Protein AF-A0A1X7SGN8-F1 (afdb_monomer_lite)

InterPro domains:
  IPR001263 Phosphoinositide 3-kinase, accessory (PIK) domain [PF00613] (1-51)
  IPR001263 Phosphoinositide 3-kinase, accessory (PIK) domain [PS51545] (1-53)
  IPR016024 Armadillo-type fold [SSF48371] (1-51)
  IPR042236 Phosphoinositide 3-kinase, accessory (PIK) domain superfamily [G3DSA:1.25.40.70] (1-53)

Radius of gyration: 10.56 Å; chains: 1; bounding box: 20×23×25 Å

Fold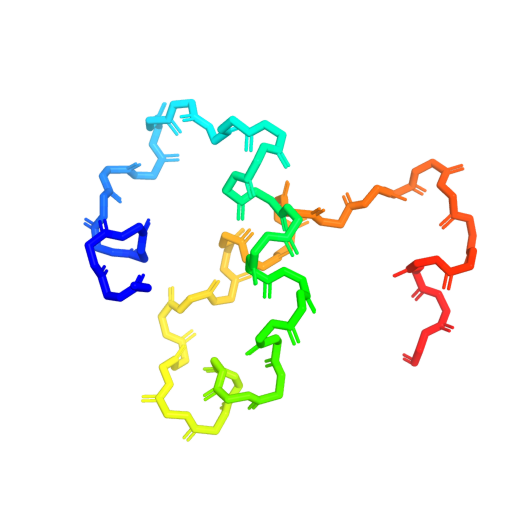seek 3Di:
DVCLLVPDLPDDQDLVNLVVCLVCVVVCVVPPPSSVSVPVVSFPPVDVVRVPD

pLDDT: mean 78.67, std 7.6, range [49.53, 87.19]

Secondary structure (DSSP, 8-state):
-HHHHHS-TTS---HHHHHHHHHTHHHHHHH-GGGHHHHHHHS-TT-HHHH--

Organism: Amphimedon queenslandica (NCBI:txid400682)

Structure (mmCIF, N/CA/C/O backbone):
data_AF-A0A1X7SGN8-F1
#
_entry.id   AF-A0A1X7SGN8-F1
#
loop_
_atom_site.group_PDB
_atom_site.id
_atom_site.type_symbol
_atom_site.label_atom_id
_atom_site.label_alt_id
_atom_site.label_comp_id
_atom_site.label_asym_id
_atom_site.label_entity_id
_atom_site.label_seq_id
_atom_site.pdbx_PDB_ins_code
_atom_site.Cartn_x
_atom_site.Cartn_y
_atom_site.Cartn_z
_atom_site.occupancy
_atom_site.B_iso_or_equiv
_atom_site.auth_seq_id
_atom_site.auth_comp_id
_atom_site.auth_asym_id
_atom_site.auth_atom_id
_atom_site.pdbx_PDB_model_num
ATOM 1 N N . LEU A 1 1 ? 1.540 -1.747 9.416 1.00 72.50 1 LEU A N 1
ATOM 2 C CA . LEU A 1 1 ? 0.987 -2.395 8.200 1.00 72.50 1 LEU A CA 1
ATOM 3 C C . LEU A 1 1 ? -0.531 -2.295 8.181 1.00 72.50 1 LEU A C 1
ATOM 5 O O . LEU A 1 1 ? -1.031 -1.826 7.172 1.00 72.50 1 LEU A O 1
ATOM 9 N N . ASN A 1 2 ? -1.231 -2.617 9.279 1.00 74.38 2 ASN A N 1
ATOM 10 C CA . ASN A 1 2 ? -2.684 -2.398 9.392 1.00 74.38 2 ASN A CA 1
ATOM 11 C C . ASN A 1 2 ? -3.100 -0.962 9.070 1.00 74.38 2 ASN A C 1
ATOM 13 O O . ASN A 1 2 ? -3.887 -0.788 8.156 1.00 74.38 2 ASN A O 1
ATOM 17 N N . ASP A 1 3 ? -2.462 0.054 9.653 1.00 78.25 3 ASP A N 1
ATOM 18 C CA . ASP A 1 3 ? -2.798 1.456 9.345 1.00 78.25 3 ASP A CA 1
ATOM 19 C C . ASP A 1 3 ? -2.640 1.803 7.857 1.00 78.25 3 ASP A C 1
ATOM 21 O O . ASP A 1 3 ? -3.421 2.565 7.294 1.00 78.25 3 ASP A O 1
ATOM 25 N N . ILE A 1 4 ? -1.641 1.211 7.188 1.00 76.44 4 ILE A N 1
ATOM 26 C CA . ILE A 1 4 ? -1.423 1.395 5.748 1.00 76.44 4 ILE A CA 1
ATOM 27 C C . ILE A 1 4 ? -2.504 0.663 4.962 1.00 76.44 4 ILE A C 1
ATOM 29 O O . ILE A 1 4 ? -2.935 1.197 3.950 1.00 76.44 4 ILE A O 1
ATOM 33 N N . VAL A 1 5 ? -2.950 -0.517 5.405 1.00 75.88 5 VAL A N 1
ATOM 34 C CA . VAL A 1 5 ? -3.979 -1.356 4.767 1.00 75.88 5 VAL A CA 1
ATOM 35 C C . VAL A 1 5 ? -5.396 -0.817 4.984 1.00 75.88 5 VAL A C 1
ATOM 37 O O . VAL A 1 5 ? -6.193 -0.848 4.052 1.00 75.88 5 VAL A O 1
ATOM 40 N N . GLU A 1 6 ? -5.679 -0.225 6.137 1.00 80.38 6 GLU A N 1
ATOM 41 C CA . GLU A 1 6 ? -6.973 0.367 6.505 1.00 80.38 6 GLU A CA 1
ATOM 42 C C . GLU A 1 6 ? -7.128 1.815 6.031 1.00 80.38 6 GLU A C 1
ATOM 44 O O . GLU A 1 6 ? -8.237 2.342 5.996 1.00 80.38 6 GLU A O 1
ATOM 49 N N . ARG A 1 7 ? -6.029 2.457 5.611 1.00 81.81 7 ARG A N 1
ATOM 50 C CA . ARG A 1 7 ? -6.055 3.799 5.013 1.00 81.81 7 ARG A CA 1
ATOM 51 C C . ARG A 1 7 ? -7.049 3.884 3.848 1.00 81.81 7 ARG A C 1
ATOM 53 O O . ARG A 1 7 ? -7.243 2.905 3.130 1.00 81.81 7 ARG A O 1
ATOM 60 N N . ASP A 1 8 ? -7.608 5.060 3.600 1.00 78.88 8 ASP A N 1
ATOM 61 C CA . ASP A 1 8 ? -8.527 5.258 2.477 1.00 78.88 8 ASP A CA 1
ATOM 62 C C . ASP A 1 8 ? -7.933 4.738 1.136 1.00 78.88 8 ASP A C 1
ATOM 64 O O . ASP A 1 8 ? -6.743 4.961 0.882 1.00 78.88 8 ASP A O 1
ATOM 68 N N . PRO A 1 9 ? -8.698 4.023 0.285 1.00 74.50 9 PRO A N 1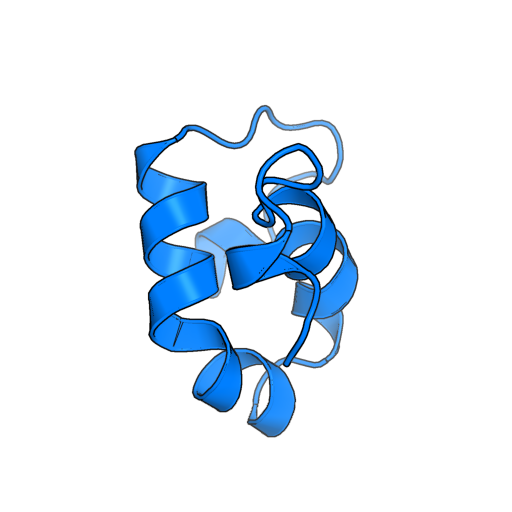
ATOM 69 C CA . PRO A 1 9 ? -8.204 3.473 -0.983 1.00 74.50 9 PRO A CA 1
ATOM 70 C C . PRO A 1 9 ? -7.702 4.526 -1.980 1.00 74.50 9 PRO A C 1
ATOM 72 O O . PRO A 1 9 ? -6.881 4.205 -2.838 1.00 74.50 9 PRO A O 1
ATOM 75 N N . LEU A 1 10 ? -8.190 5.765 -1.877 1.00 78.50 10 LEU A N 1
ATOM 76 C CA . LEU A 1 10 ? -7.782 6.904 -2.700 1.00 78.50 10 LEU A CA 1
ATOM 77 C C . LEU A 1 10 ? -6.566 7.629 -2.114 1.00 78.50 10 LEU A C 1
ATOM 79 O O . LEU A 1 10 ? -6.012 8.521 -2.760 1.00 78.50 10 LEU A O 1
ATOM 83 N N . ALA A 1 11 ? -6.130 7.269 -0.902 1.00 80.62 11 ALA A N 1
ATOM 84 C CA . ALA A 1 11 ? -4.944 7.860 -0.311 1.00 80.62 11 ALA A CA 1
ATOM 85 C C . ALA A 1 11 ? -3.698 7.488 -1.137 1.00 80.62 11 ALA A C 1
ATOM 87 O O . ALA A 1 11 ? -3.489 6.312 -1.455 1.00 80.62 11 ALA A O 1
ATOM 88 N N . PRO A 1 12 ? -2.829 8.463 -1.457 1.00 75.81 12 PRO A N 1
ATOM 89 C CA . PRO A 1 12 ? -1.608 8.189 -2.195 1.00 75.81 12 PRO A CA 1
ATOM 90 C C . PRO A 1 12 ? -0.699 7.255 -1.391 1.00 75.81 12 PRO A C 1
ATOM 92 O O . PRO A 1 12 ? -0.415 7.492 -0.213 1.00 75.81 12 PRO A O 1
ATOM 95 N N . LEU A 1 13 ? -0.240 6.192 -2.052 1.00 82.75 13 LEU A N 1
ATOM 96 C CA . LEU A 1 13 ? 0.689 5.215 -1.497 1.00 82.75 13 LEU A CA 1
ATOM 97 C C . LEU A 1 13 ? 2.120 5.646 -1.847 1.00 82.75 13 LEU A C 1
ATOM 99 O O . LEU A 1 13 ? 2.501 5.644 -3.021 1.00 82.75 13 LEU A O 1
ATOM 103 N N . TYR A 1 14 ? 2.907 6.044 -0.847 1.00 85.12 14 TYR A N 1
ATOM 104 C CA . TYR A 1 14 ? 4.279 6.505 -1.069 1.00 85.12 14 TYR A CA 1
ATOM 105 C C . TYR A 1 14 ? 5.207 5.332 -1.420 1.00 85.12 14 TYR A C 1
ATOM 107 O O . TYR A 1 14 ? 4.967 4.193 -1.028 1.00 85.12 14 TYR A O 1
ATOM 115 N N . GLU A 1 15 ? 6.312 5.590 -2.126 1.00 82.50 15 GLU A N 1
ATOM 116 C CA . GLU A 1 15 ? 7.262 4.533 -2.532 1.00 82.50 15 GLU A CA 1
ATOM 117 C C . GLU A 1 15 ? 7.848 3.749 -1.341 1.00 82.50 15 GLU A C 1
ATOM 119 O O . GLU A 1 15 ? 8.113 2.549 -1.446 1.00 82.50 15 GLU A O 1
ATOM 124 N N . GLN A 1 16 ? 8.003 4.401 -0.185 1.00 83.06 16 GLN A N 1
ATOM 125 C CA . GLN A 1 16 ? 8.429 3.747 1.057 1.00 83.06 16 GLN A CA 1
ATOM 126 C C . GLN A 1 16 ? 7.376 2.744 1.555 1.00 83.06 16 GLN A C 1
ATOM 128 O O . GLN A 1 16 ? 7.723 1.610 1.891 1.00 83.06 16 GLN A O 1
ATOM 133 N N . ASP A 1 17 ? 6.095 3.122 1.512 1.00 84.56 17 ASP A N 1
ATOM 134 C CA . ASP A 1 17 ? 4.974 2.253 1.885 1.00 84.56 17 ASP A CA 1
ATOM 135 C C . ASP A 1 17 ? 4.852 1.072 0.922 1.00 84.56 17 ASP A C 1
ATOM 137 O O . ASP A 1 17 ? 4.685 -0.066 1.357 1.00 84.56 17 ASP A O 1
ATOM 141 N N . LYS A 1 18 ? 5.008 1.315 -0.386 1.00 85.38 18 LYS A N 1
ATOM 142 C CA . LYS A 1 18 ? 5.017 0.257 -1.409 1.00 85.38 18 LYS A CA 1
ATOM 143 C C . LYS A 1 18 ? 6.127 -0.758 -1.161 1.00 85.38 18 LYS A C 1
ATOM 145 O O . LYS A 1 18 ? 5.880 -1.960 -1.164 1.00 85.38 18 LYS A O 1
ATOM 150 N N . THR A 1 19 ? 7.338 -0.274 -0.887 1.00 85.75 19 THR A N 1
ATOM 151 C CA . THR A 1 19 ? 8.493 -1.130 -0.585 1.00 85.75 19 THR A CA 1
ATOM 152 C C . THR A 1 19 ? 8.236 -1.978 0.660 1.00 85.75 19 THR A C 1
ATOM 154 O O . THR A 1 19 ? 8.548 -3.171 0.680 1.00 85.75 19 THR A O 1
ATOM 157 N N . LEU A 1 20 ? 7.633 -1.387 1.693 1.00 87.19 20 LEU A N 1
ATOM 158 C CA . LEU A 1 20 ? 7.288 -2.090 2.923 1.00 87.19 20 LEU A CA 1
ATOM 159 C C . LEU A 1 20 ? 6.207 -3.156 2.681 1.00 87.19 20 LEU A C 1
ATOM 161 O O . LEU A 1 20 ? 6.384 -4.301 3.089 1.00 87.19 20 LEU A O 1
ATOM 165 N N . ILE A 1 21 ? 5.129 -2.816 1.972 1.00 86.88 21 ILE A N 1
ATOM 166 C CA . ILE A 1 21 ? 4.047 -3.746 1.613 1.00 86.88 21 ILE A CA 1
ATOM 167 C C . ILE A 1 21 ? 4.595 -4.934 0.812 1.00 86.88 21 ILE A C 1
ATOM 169 O O . ILE A 1 21 ? 4.330 -6.084 1.162 1.00 86.88 21 ILE A O 1
ATOM 173 N N . TRP A 1 22 ? 5.428 -4.682 -0.199 1.00 84.94 22 TRP A N 1
ATOM 174 C CA . TRP A 1 22 ? 6.028 -5.735 -1.021 1.00 84.94 22 TRP A CA 1
ATOM 175 C C . TRP A 1 22 ? 6.974 -6.649 -0.229 1.00 84.94 22 TRP A C 1
ATOM 177 O O . TRP A 1 22 ? 7.001 -7.870 -0.431 1.00 84.94 22 TRP A O 1
ATOM 187 N N . ARG A 1 23 ? 7.723 -6.080 0.725 1.00 87.06 23 ARG A N 1
ATOM 188 C CA . ARG A 1 23 ? 8.606 -6.833 1.628 1.00 87.06 23 ARG A CA 1
ATOM 189 C C . ARG A 1 23 ? 7.826 -7.772 2.549 1.00 87.06 23 ARG A C 1
ATOM 191 O O . ARG A 1 23 ? 8.294 -8.876 2.809 1.00 87.06 23 ARG A O 1
ATOM 198 N N . PHE A 1 24 ? 6.642 -7.362 2.999 1.00 86.06 24 PHE A N 1
ATOM 199 C CA . PHE A 1 24 ? 5.781 -8.132 3.904 1.00 86.06 24 PHE A CA 1
ATOM 200 C C . PHE A 1 24 ? 4.620 -8.849 3.195 1.00 86.06 24 PHE A C 1
ATOM 202 O O . PHE A 1 24 ? 3.689 -9.307 3.854 1.00 86.06 24 PHE A O 1
ATOM 209 N N . ARG A 1 25 ? 4.677 -9.003 1.864 1.00 84.69 25 ARG A N 1
ATOM 210 C CA . ARG A 1 25 ? 3.584 -9.573 1.056 1.00 84.69 25 ARG A CA 1
ATOM 211 C C . ARG A 1 25 ? 3.085 -10.941 1.526 1.00 84.69 25 ARG A C 1
ATOM 213 O O . ARG A 1 25 ? 1.887 -11.177 1.503 1.00 84.69 25 ARG A O 1
ATOM 220 N N . MET A 1 26 ? 3.982 -11.812 1.996 1.00 84.31 26 MET A N 1
ATOM 221 C CA . MET A 1 26 ? 3.614 -13.142 2.506 1.00 84.31 26 MET A CA 1
ATOM 222 C C . MET A 1 26 ? 2.790 -13.037 3.796 1.00 84.31 26 MET A C 1
ATOM 224 O O . MET A 1 26 ? 1.722 -13.626 3.900 1.00 84.31 26 MET A O 1
ATOM 228 N N . TYR A 1 27 ? 3.228 -12.193 4.736 1.00 85.81 27 TYR A N 1
ATOM 229 C CA . TYR A 1 27 ? 2.496 -11.934 5.978 1.00 85.81 27 TYR A CA 1
ATOM 230 C C . TYR A 1 27 ? 1.113 -11.328 5.708 1.00 85.81 27 TYR A C 1
ATOM 232 O O . TYR A 1 27 ? 0.126 -11.715 6.331 1.00 85.81 27 TYR A O 1
ATOM 240 N N . LEU A 1 28 ? 1.043 -10.389 4.761 1.00 84.38 28 LEU A N 1
ATOM 241 C CA . LEU A 1 28 ? -0.197 -9.744 4.340 1.00 84.38 28 LEU A CA 1
ATOM 242 C C . LEU A 1 28 ? -1.175 -10.729 3.683 1.00 84.38 28 LEU A C 1
ATOM 244 O O . LEU A 1 28 ? -2.363 -10.675 3.984 1.00 84.38 28 LEU A O 1
ATOM 248 N N . LEU A 1 29 ? -0.684 -11.653 2.851 1.00 82.19 29 LEU A N 1
ATOM 249 C CA . LEU A 1 29 ? -1.499 -12.714 2.250 1.00 82.19 29 LEU A CA 1
ATOM 250 C C . LEU A 1 29 ? -2.089 -13.665 3.301 1.00 82.19 29 LEU A C 1
ATOM 252 O O . LEU A 1 29 ? -3.250 -14.044 3.184 1.00 82.19 29 LEU A O 1
ATOM 256 N N . GLU A 1 30 ? -1.316 -14.027 4.326 1.00 84.12 30 GLU A N 1
ATOM 257 C CA . GLU A 1 30 ? -1.750 -14.973 5.364 1.00 84.12 30 GLU A CA 1
ATOM 258 C C . GLU A 1 30 ? -2.674 -14.346 6.417 1.00 84.12 30 GLU A C 1
ATOM 260 O O . GLU A 1 30 ? -3.590 -15.006 6.900 1.00 84.12 30 GLU A O 1
ATOM 265 N N . ASN A 1 31 ? -2.446 -13.081 6.785 1.00 82.25 31 ASN A N 1
ATOM 266 C CA . ASN A 1 31 ? -3.113 -12.464 7.937 1.00 82.25 31 ASN A CA 1
ATOM 267 C C . ASN A 1 31 ? -4.160 -11.408 7.550 1.00 82.25 31 ASN A C 1
ATOM 269 O O . ASN A 1 31 ? -5.034 -11.096 8.358 1.00 82.25 31 ASN A O 1
ATOM 273 N N . LEU A 1 32 ? -4.069 -10.811 6.354 1.00 81.31 32 LEU A N 1
ATOM 274 C CA . LEU A 1 32 ? -4.817 -9.602 5.981 1.00 81.31 32 LEU A CA 1
ATOM 275 C C . LEU A 1 32 ? -5.271 -9.641 4.512 1.00 81.31 32 LEU A C 1
ATOM 277 O O . LEU A 1 32 ? -4.733 -8.911 3.675 1.00 81.31 32 LEU A O 1
ATOM 281 N N . PRO A 1 33 ? -6.310 -10.418 4.166 1.00 78.62 33 PRO A N 1
ATOM 282 C CA . PRO A 1 33 ? -6.798 -10.512 2.786 1.00 78.62 33 PRO A CA 1
ATOM 283 C C . PRO A 1 33 ? -7.291 -9.165 2.219 1.00 78.62 33 PRO A C 1
ATOM 285 O O . PRO A 1 33 ? -7.225 -8.937 1.013 1.00 78.62 33 PRO A O 1
ATOM 288 N N . SER A 1 34 ? -7.707 -8.226 3.078 1.00 78.88 34 SER A N 1
ATOM 289 C CA . SER A 1 34 ? -8.082 -6.852 2.701 1.00 78.88 34 SER A CA 1
ATOM 290 C C . SER A 1 34 ? -6.914 -6.007 2.173 1.00 78.88 34 SER A C 1
ATOM 292 O O . SER A 1 34 ? -7.135 -4.954 1.578 1.00 78.88 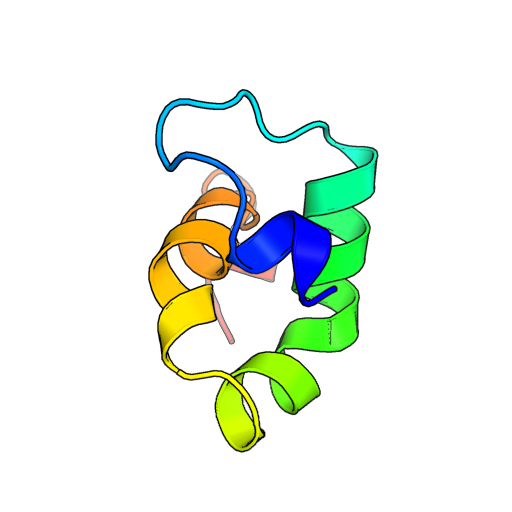34 SER A O 1
ATOM 294 N N . SER A 1 35 ? -5.670 -6.458 2.349 1.00 80.69 35 SER A N 1
ATOM 295 C CA . SER A 1 35 ? -4.467 -5.770 1.870 1.00 80.69 35 SER A CA 1
ATOM 296 C C . SER A 1 35 ? -4.192 -5.954 0.376 1.00 80.69 35 SER A C 1
ATOM 298 O O . SER A 1 35 ? -3.391 -5.205 -0.189 1.00 80.69 35 SER A O 1
ATOM 300 N N . LEU A 1 36 ? -4.875 -6.896 -0.283 1.00 81.19 36 LEU A N 1
ATOM 301 C CA . LEU A 1 36 ? -4.651 -7.263 -1.683 1.00 81.19 36 LEU A CA 1
ATOM 302 C C . LEU A 1 36 ? -4.681 -6.070 -2.665 1.00 81.19 36 LEU A C 1
ATOM 304 O O . LEU A 1 36 ? -3.773 -5.978 -3.493 1.00 81.19 36 LEU A O 1
ATOM 308 N N . PRO A 1 37 ? -5.622 -5.106 -2.576 1.00 82.75 37 PRO A N 1
ATOM 309 C CA . PRO A 1 37 ? -5.639 -3.952 -3.478 1.00 82.75 37 PRO A CA 1
ATOM 310 C C . PRO A 1 37 ? -4.384 -3.082 -3.337 1.00 82.75 37 PRO A C 1
ATOM 312 O O . PRO A 1 37 ? -3.839 -2.585 -4.32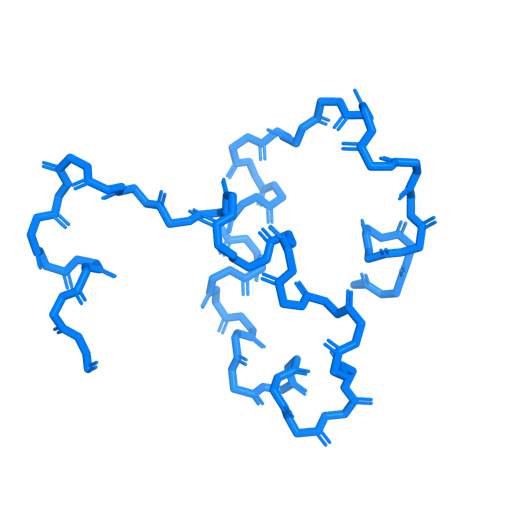0 1.00 82.75 37 PRO A O 1
ATOM 315 N N . LYS A 1 38 ? -3.881 -2.929 -2.108 1.00 80.50 38 LYS A N 1
ATOM 316 C CA . LYS A 1 38 ? -2.667 -2.152 -1.818 1.00 80.50 38 LYS A CA 1
ATOM 317 C C . LYS A 1 38 ? -1.405 -2.908 -2.183 1.00 80.50 38 LYS A C 1
ATOM 319 O O . LYS A 1 38 ? -0.451 -2.288 -2.641 1.00 80.50 38 LYS A O 1
ATOM 324 N N . LEU A 1 39 ? -1.422 -4.232 -2.048 1.00 82.88 39 LEU A N 1
ATOM 325 C CA . LEU A 1 39 ? -0.365 -5.097 -2.549 1.00 82.88 39 LEU A CA 1
ATOM 326 C C . LEU A 1 39 ? -0.232 -4.953 -4.070 1.00 82.88 39 LEU A C 1
ATOM 328 O O . LEU A 1 39 ? 0.862 -4.667 -4.546 1.00 82.88 39 LEU A O 1
ATOM 332 N N . LEU A 1 40 ? -1.334 -5.035 -4.819 1.00 81.06 40 LEU A N 1
ATOM 333 C CA . LEU A 1 40 ? -1.333 -4.839 -6.275 1.00 81.06 40 LEU A CA 1
ATOM 334 C C . LEU A 1 40 ? -0.840 -3.441 -6.679 1.00 81.06 40 LEU A C 1
ATOM 336 O O . LEU A 1 40 ? -0.113 -3.306 -7.661 1.00 81.06 40 LEU A O 1
ATOM 340 N N . ASN A 1 41 ? -1.175 -2.413 -5.895 1.00 80.62 41 ASN A N 1
ATOM 341 C CA . ASN A 1 41 ? -0.717 -1.038 -6.118 1.00 80.62 41 ASN A CA 1
ATOM 342 C C . ASN A 1 41 ? 0.747 -0.796 -5.680 1.00 80.62 41 ASN A C 1
ATOM 344 O O . ASN A 1 41 ? 1.351 0.226 -6.014 1.00 80.62 41 ASN A O 1
ATOM 348 N N . SER A 1 42 ? 1.328 -1.727 -4.917 1.00 81.50 42 SER A N 1
ATOM 349 C CA . SER A 1 42 ? 2.736 -1.690 -4.507 1.00 81.50 42 SER A CA 1
ATOM 350 C C . SER A 1 42 ? 3.687 -2.304 -5.533 1.00 81.50 42 SER A C 1
ATOM 352 O O . SER A 1 42 ? 4.874 -1.978 -5.526 1.00 81.50 42 SER A O 1
ATOM 354 N N . VAL A 1 43 ? 3.174 -3.153 -6.430 1.00 80.56 43 VA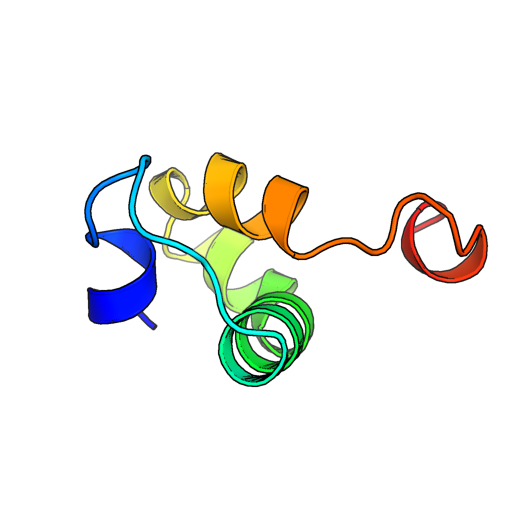L A N 1
ATOM 355 C CA . VAL A 1 43 ? 3.975 -3.822 -7.459 1.00 80.56 43 VAL A CA 1
ATOM 356 C C . VAL A 1 43 ? 4.393 -2.829 -8.533 1.00 80.56 43 VAL A C 1
ATOM 358 O O . VAL A 1 43 ? 3.583 -2.086 -9.093 1.00 80.56 43 VAL A O 1
ATOM 361 N N . LYS A 1 44 ? 5.677 -2.852 -8.880 1.00 76.56 44 LYS A N 1
ATOM 362 C CA . LYS A 1 44 ? 6.205 -2.130 -10.035 1.00 76.56 44 LYS A CA 1
ATOM 363 C C . LYS A 1 44 ? 5.931 -2.944 -11.293 1.00 76.56 44 LYS A C 1
ATOM 365 O O . LYS A 1 44 ? 6.796 -3.659 -11.777 1.00 76.56 44 LYS A O 1
ATOM 370 N N . TRP A 1 45 ? 4.725 -2.807 -11.843 1.00 75.06 45 TRP A N 1
ATOM 371 C CA . TRP A 1 45 ? 4.274 -3.545 -13.036 1.00 75.06 45 TRP A CA 1
ATOM 372 C C . TRP A 1 45 ? 5.172 -3.372 -14.272 1.00 75.06 45 TRP A C 1
ATOM 374 O O . TRP A 1 45 ? 5.177 -4.217 -15.160 1.00 75.06 45 TRP A O 1
ATOM 384 N N . TYR A 1 46 ? 5.964 -2.299 -14.317 1.00 71.81 46 TYR A N 1
ATOM 385 C CA . TYR A 1 46 ? 6.946 -2.046 -15.372 1.00 71.81 46 TYR A CA 1
ATOM 386 C C . TYR A 1 46 ? 8.251 -2.853 -15.214 1.00 71.81 46 TYR A C 1
ATOM 388 O O . TYR A 1 46 ? 9.073 -2.878 -16.129 1.00 71.81 46 TYR A O 1
ATOM 396 N N . GLN A 1 47 ? 8.470 -3.512 -14.072 1.00 70.50 47 GLN A N 1
ATOM 397 C CA . GLN A 1 47 ? 9.602 -4.405 -13.836 1.00 70.50 47 GLN A CA 1
ATOM 398 C C . GLN A 1 47 ? 9.113 -5.854 -13.862 1.00 70.50 47 GLN A C 1
ATOM 400 O O . GLN A 1 47 ? 8.544 -6.348 -12.895 1.00 70.50 47 GLN A O 1
ATOM 405 N N . HIS A 1 48 ? 9.401 -6.575 -14.949 1.00 66.62 48 HIS A N 1
ATOM 406 C CA . HIS A 1 48 ? 8.998 -7.981 -15.117 1.00 66.62 48 HIS A CA 1
ATOM 407 C C . HIS A 1 48 ? 9.426 -8.901 -13.961 1.00 66.62 48 HIS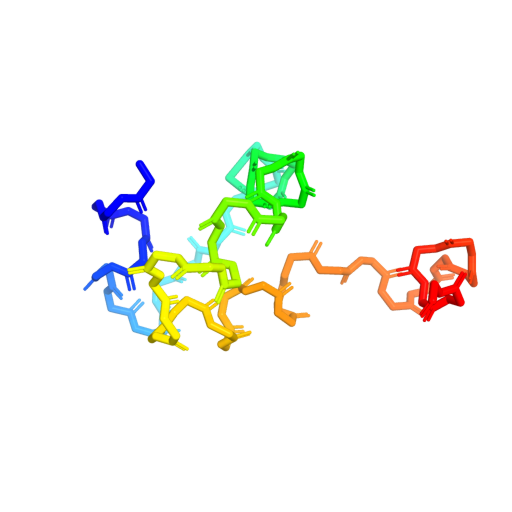 A C 1
ATOM 409 O O . HIS A 1 48 ? 8.747 -9.883 -13.677 1.00 66.62 48 HIS A O 1
ATOM 415 N N . ARG A 1 49 ? 10.526 -8.569 -13.269 1.00 68.12 49 ARG A N 1
ATOM 416 C CA . ARG A 1 49 ? 11.012 -9.309 -12.095 1.00 68.12 49 ARG A CA 1
ATOM 417 C C . ARG A 1 49 ? 10.035 -9.273 -10.914 1.00 68.12 49 ARG A C 1
ATOM 419 O O . ARG A 1 49 ? 9.991 -10.232 -10.158 1.00 68.12 49 ARG A O 1
ATOM 426 N N . ASP A 1 50 ? 9.274 -8.192 -10.763 1.00 61.47 50 ASP A N 1
ATOM 427 C CA . ASP A 1 50 ? 8.328 -8.022 -9.657 1.00 61.47 50 ASP A CA 1
ATOM 428 C C . ASP A 1 50 ? 6.921 -8.545 -10.006 1.00 61.47 50 ASP A C 1
ATOM 430 O O . ASP A 1 50 ? 6.089 -8.703 -9.119 1.00 61.47 50 ASP A O 1
ATOM 434 N N . VAL A 1 51 ? 6.661 -8.844 -11.285 1.00 62.09 51 VAL A N 1
ATOM 435 C CA . VAL A 1 51 ? 5.376 -9.374 -11.782 1.00 62.09 51 VAL A CA 1
ATOM 436 C C . VAL A 1 51 ? 5.393 -10.901 -11.913 1.00 62.09 51 VAL A C 1
ATOM 438 O O . VAL A 1 51 ? 4.365 -11.542 -11.717 1.00 62.09 51 VAL A O 1
ATOM 441 N N . ALA A 1 52 ? 6.545 -11.494 -12.235 1.00 60.34 52 ALA A N 1
ATOM 442 C CA . ALA A 1 52 ? 6.708 -12.940 -12.347 1.00 60.34 52 ALA A CA 1
ATOM 443 C C . ALA A 1 52 ? 7.162 -13.540 -11.005 1.00 60.34 52 ALA A C 1
ATOM 445 O O . ALA A 1 52 ? 8.356 -13.757 -10.788 1.00 60.34 52 ALA A O 1
ATOM 446 N N . VAL A 1 53 ? 6.209 -13.778 -10.102 1.00 49.53 53 VAL A N 1
ATOM 447 C CA . VAL A 1 53 ? 6.379 -14.640 -8.918 1.00 49.53 53 VAL A CA 1
ATOM 448 C C . VAL A 1 53 ? 5.309 -15.714 -8.946 1.00 49.53 53 VAL A C 1
ATOM 450 O O . VAL A 1 53 ? 4.128 -15.341 -9.113 1.00 49.53 53 VAL A O 1
#

Sequence (53 aa):
LNDIVERDPLAPLYEQDKTLIWRFRMYLLENLPSSLPKLLNSVKWYQHRDVAV